Protein AF-A0A936BB62-F1 (afdb_monomer_lite)

Secondary structure (DSSP, 8-state):
-BS-EESSB-SSEEEES-EEEEES-EEES-EE-S-TTT-B-SSEEEESS-EEEEES-EEES-EESB-SSEEEES-EEEEES-EEES-EESSTTS-SSEEEES-EEEEES-EEES-EE-

Sequence (118 aa):
MAENSAELYGAGVYGTGAAVVISQTQLVSNTLSNHPTNSLGGGMAIVSDSNLTLHETTFAGNGAYRGAGLYLKESFVDITHSTFRQNQLQTAMYGAGLYNDSSLVTITQTSFISNGCK

Radius of gyration: 12.14 Å; chains: 1; bounding box: 30×27×27 Å

pLDDT: mean 92.29, std 7.88, range [62.03, 98.62]

Foldseek 3Di:
DEDFEDAAFASQEEEEPEEEEDELEEQEQQEHDDDLPRHFASSHEYEHAYEYEYYLYEQYNAETQEQRHYEYYQYEYEHELYEQENQEHQDQPYWRSYGYHNYHYDYYNYYYYNGGYD

Structure (mmCIF, N/CA/C/O backbone):
data_AF-A0A936BB62-F1
#
_entry.id   AF-A0A936BB62-F1
#
loop_
_atom_site.group_PDB
_atom_site.id
_atom_site.type_symbol
_atom_site.label_atom_id
_atom_site.label_alt_id
_atom_site.label_comp_id
_atom_site.label_asym_id
_atom_site.label_entity_id
_atom_site.label_seq_id
_atom_site.pdbx_PDB_ins_code
_atom_site.Cartn_x
_atom_site.Cartn_y
_atom_site.Cartn_z
_atom_site.occupancy
_atom_site.B_iso_or_equiv
_atom_site.auth_seq_id
_atom_site.auth_comp_id
_atom_site.auth_asym_id
_atom_site.auth_atom_id
_atom_site.pdbx_PDB_model_num
ATOM 1 N N . MET A 1 1 ? -10.268 -7.548 -2.365 1.00 81.94 1 MET A N 1
ATOM 2 C CA . MET A 1 1 ? -9.606 -8.374 -3.397 1.00 81.94 1 MET A CA 1
ATOM 3 C C . MET A 1 1 ? -8.695 -9.369 -2.697 1.00 81.94 1 MET A C 1
ATOM 5 O O . MET A 1 1 ? -7.989 -8.967 -1.772 1.00 81.94 1 MET A O 1
ATOM 9 N N . ALA A 1 2 ? -8.730 -10.643 -3.082 1.00 87.81 2 ALA A N 1
ATOM 10 C CA . ALA A 1 2 ? -7.901 -11.667 -2.457 1.00 87.81 2 ALA A CA 1
ATOM 11 C C . ALA A 1 2 ? -7.240 -12.585 -3.486 1.00 87.81 2 ALA A C 1
ATOM 13 O O . ALA A 1 2 ? -7.803 -12.770 -4.561 1.00 87.81 2 ALA A O 1
ATOM 14 N N . GLU A 1 3 ? -6.074 -13.130 -3.128 1.00 90.50 3 GLU A N 1
ATOM 15 C CA . GLU A 1 3 ? -5.353 -14.174 -3.882 1.00 90.50 3 GLU A CA 1
ATOM 16 C C . GLU A 1 3 ? -5.007 -13.796 -5.330 1.00 90.50 3 GLU A C 1
ATOM 18 O O . GLU A 1 3 ? -4.869 -14.652 -6.202 1.00 90.50 3 GLU A O 1
ATOM 23 N N . ASN A 1 4 ? -4.833 -12.503 -5.599 1.00 89.19 4 ASN A N 1
ATOM 24 C CA . ASN A 1 4 ? -4.412 -12.055 -6.919 1.00 89.19 4 ASN A CA 1
ATOM 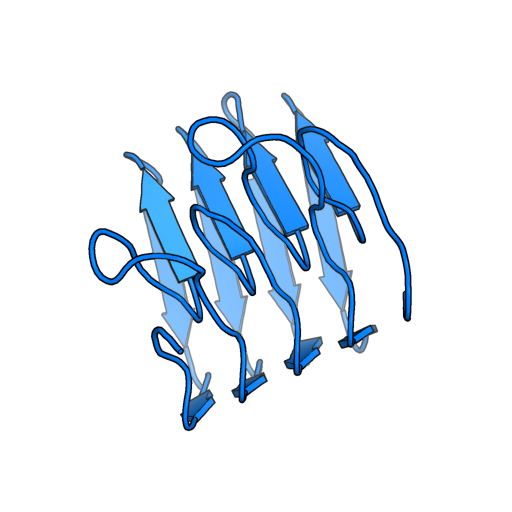25 C C . ASN A 1 4 ? -2.896 -12.168 -7.065 1.00 89.19 4 ASN A C 1
ATOM 27 O O . ASN A 1 4 ? -2.140 -11.970 -6.106 1.00 89.19 4 ASN A O 1
ATOM 31 N N . SER A 1 5 ? -2.465 -12.441 -8.294 1.00 87.00 5 SER A N 1
ATOM 32 C CA . SER A 1 5 ? -1.065 -12.380 -8.688 1.00 87.00 5 SER A CA 1
ATOM 33 C C . SER A 1 5 ? -0.883 -11.456 -9.881 1.00 87.00 5 SER A C 1
ATOM 35 O O . SER A 1 5 ? -1.689 -11.456 -10.810 1.00 87.00 5 SER A O 1
ATOM 37 N N . ALA A 1 6 ? 0.179 -10.663 -9.838 1.00 85.19 6 ALA A N 1
ATOM 38 C CA . ALA A 1 6 ? 0.646 -9.861 -10.957 1.00 85.19 6 ALA A CA 1
ATOM 39 C C . ALA A 1 6 ? 2.180 -9.905 -11.010 1.00 85.19 6 ALA A C 1
ATOM 41 O O . ALA A 1 6 ? 2.843 -10.344 -10.069 1.00 85.19 6 ALA A O 1
ATOM 42 N N . GLU A 1 7 ? 2.760 -9.451 -12.116 1.00 80.06 7 GLU A N 1
ATOM 43 C CA . GLU A 1 7 ? 4.215 -9.519 -12.303 1.00 80.06 7 GLU A CA 1
ATOM 44 C C . GLU A 1 7 ? 4.935 -8.284 -11.740 1.00 80.06 7 GLU A C 1
ATOM 46 O O . GLU A 1 7 ? 6.023 -8.387 -11.165 1.00 80.06 7 GLU A O 1
ATOM 51 N N . LEU A 1 8 ? 4.322 -7.103 -11.874 1.00 78.75 8 LEU A N 1
ATOM 52 C CA . LEU A 1 8 ? 5.013 -5.824 -11.681 1.00 78.75 8 LEU A CA 1
ATOM 53 C C . LEU A 1 8 ? 4.386 -4.922 -10.614 1.00 78.75 8 LEU A C 1
ATOM 55 O O . LEU A 1 8 ? 5.103 -4.478 -9.719 1.00 78.75 8 LEU A O 1
ATOM 59 N N . TYR A 1 9 ? 3.078 -4.658 -10.662 1.00 85.19 9 TYR A N 1
ATOM 60 C CA . TYR A 1 9 ? 2.464 -3.641 -9.803 1.00 85.19 9 TYR A CA 1
ATOM 61 C C . TYR A 1 9 ? 1.114 -4.078 -9.251 1.00 85.19 9 TYR A C 1
ATOM 63 O O . TYR A 1 9 ? 0.305 -4.630 -9.992 1.00 85.19 9 TYR A O 1
ATOM 71 N N . GLY A 1 10 ? 0.866 -3.760 -7.976 1.00 79.75 10 GLY A N 1
ATOM 72 C CA . GLY A 1 10 ? -0.483 -3.641 -7.425 1.00 79.75 10 GLY A CA 1
ATOM 73 C C . GLY A 1 10 ? -1.367 -4.862 -7.650 1.00 79.75 10 GLY A C 1
ATOM 74 O O . GLY A 1 10 ? -2.433 -4.706 -8.237 1.00 79.75 10 GLY A O 1
ATOM 75 N N . ALA A 1 11 ? -0.948 -6.058 -7.209 1.00 86.00 11 ALA A N 1
ATOM 76 C CA . ALA A 1 11 ? -1.683 -7.292 -7.522 1.00 86.00 11 ALA A CA 1
ATOM 77 C C . ALA A 1 11 ? -3.155 -7.233 -7.077 1.00 86.00 11 ALA A C 1
ATOM 79 O O . ALA A 1 11 ? -4.015 -7.801 -7.742 1.00 86.00 11 ALA A O 1
ATOM 80 N N . GLY A 1 12 ? -3.464 -6.514 -5.991 1.00 88.81 12 GLY A N 1
ATOM 81 C CA . GLY A 1 12 ? -4.842 -6.153 -5.653 1.00 88.81 12 GLY A CA 1
ATOM 82 C C . GLY A 1 12 ? -5.337 -4.900 -6.384 1.00 88.81 12 GLY A C 1
ATOM 83 O O . GLY A 1 12 ? -6.383 -4.938 -7.030 1.00 88.81 12 GLY A O 1
ATOM 84 N N . VAL A 1 13 ? -4.625 -3.777 -6.236 1.00 93.00 13 VAL A N 1
ATOM 85 C CA . VAL A 1 13 ? -4.999 -2.474 -6.820 1.00 93.00 13 VAL A CA 1
ATOM 86 C C . VAL A 1 13 ? -3.764 -1.719 -7.316 1.00 93.00 13 VAL A C 1
ATOM 88 O O . VAL A 1 13 ? -2.785 -1.571 -6.583 1.00 93.00 13 VAL A O 1
ATOM 91 N N . TYR A 1 14 ? -3.844 -1.157 -8.522 1.00 93.56 14 TYR A N 1
ATOM 92 C CA . TYR A 1 14 ? -2.850 -0.233 -9.069 1.00 93.56 14 TYR A CA 1
ATOM 93 C C . TYR A 1 14 ? -3.508 1.094 -9.469 1.00 93.56 14 TYR A C 1
ATOM 95 O O . TYR A 1 14 ? -4.475 1.096 -10.229 1.00 93.56 14 TYR A O 1
ATOM 103 N N . GLY A 1 15 ? -2.989 2.213 -8.957 1.00 92.44 15 GLY A N 1
ATOM 104 C CA . GLY A 1 15 ? -3.453 3.567 -9.274 1.00 92.44 15 GLY A CA 1
ATOM 105 C C . GLY A 1 15 ? -2.311 4.463 -9.756 1.00 92.44 15 GLY A C 1
ATOM 106 O O . GLY A 1 15 ? -1.235 4.472 -9.161 1.00 92.44 15 GLY A O 1
ATOM 107 N N . THR A 1 16 ? -2.546 5.220 -10.829 1.00 94.69 16 THR A N 1
ATOM 108 C CA . THR A 1 16 ? -1.582 6.163 -11.418 1.00 94.69 16 THR A CA 1
ATOM 109 C C . THR A 1 16 ? -2.304 7.425 -11.886 1.00 94.69 16 THR A C 1
ATOM 111 O O . THR A 1 16 ? -3.318 7.316 -12.576 1.00 94.69 16 THR A O 1
ATOM 114 N N . GLY A 1 17 ? -1.836 8.609 -11.473 1.00 91.38 17 GLY A N 1
ATOM 115 C CA . GLY A 1 17 ? -2.473 9.889 -11.809 1.00 91.38 17 GLY A CA 1
ATOM 116 C C . GLY A 1 17 ? -3.948 9.980 -11.414 1.00 91.38 17 GLY A C 1
ATOM 117 O O . GLY A 1 17 ? -4.730 10.611 -12.124 1.00 91.38 17 GLY A O 1
ATOM 118 N N . ALA A 1 18 ? -4.356 9.295 -10.339 1.00 89.56 18 ALA A N 1
ATOM 119 C CA . ALA A 1 18 ? -5.764 9.070 -10.023 1.00 89.56 18 ALA A CA 1
ATOM 120 C C . ALA A 1 18 ? -6.127 9.468 -8.588 1.00 89.56 18 ALA A C 1
ATOM 122 O O . ALA A 1 18 ? -5.311 9.394 -7.670 1.00 89.56 18 ALA A O 1
ATOM 123 N N . ALA A 1 19 ? -7.398 9.826 -8.392 1.00 94.56 19 ALA A N 1
ATOM 124 C CA . ALA A 1 19 ? -8.013 9.912 -7.074 1.00 94.56 19 ALA A CA 1
ATOM 125 C C . ALA A 1 19 ? -8.650 8.557 -6.730 1.00 94.56 19 ALA A C 1
ATOM 127 O O . ALA A 1 19 ? -9.586 8.115 -7.398 1.00 94.56 19 ALA A O 1
ATOM 128 N N . VAL A 1 20 ? -8.130 7.893 -5.702 1.00 94.00 20 VAL A N 1
ATOM 129 C CA . VAL A 1 20 ? -8.542 6.557 -5.268 1.00 94.00 20 VAL A CA 1
ATOM 130 C C . VAL A 1 20 ? -9.091 6.648 -3.849 1.00 94.00 20 VAL A C 1
ATOM 132 O O . VAL A 1 20 ? -8.395 7.058 -2.926 1.00 94.00 20 VAL A O 1
ATOM 135 N N . VAL A 1 21 ? -10.342 6.232 -3.662 1.00 96.06 21 VAL A N 1
ATOM 136 C CA . VAL A 1 21 ? -10.979 6.156 -2.341 1.00 96.06 21 VAL A CA 1
ATOM 137 C C . VAL A 1 21 ? -11.378 4.714 -2.090 1.00 96.06 21 VAL A C 1
ATOM 139 O O . VAL A 1 21 ? -12.161 4.143 -2.850 1.00 96.06 21 VAL A O 1
ATOM 142 N N . ILE A 1 22 ? -10.826 4.119 -1.035 1.00 94.25 22 ILE A N 1
ATOM 143 C CA . ILE A 1 22 ? -11.128 2.746 -0.632 1.00 94.25 22 ILE A CA 1
ATOM 144 C C . ILE A 1 22 ? -11.508 2.746 0.842 1.00 94.25 22 ILE A C 1
ATOM 146 O O . ILE A 1 22 ? -10.744 3.168 1.711 1.00 94.25 22 ILE A O 1
ATOM 150 N N . SER A 1 23 ? -12.700 2.223 1.102 1.00 96.75 23 SER A N 1
ATOM 151 C CA . SER A 1 23 ? -13.275 2.147 2.436 1.00 96.75 23 SER A CA 1
ATOM 152 C C . SER A 1 23 ? -13.752 0.730 2.720 1.00 96.75 23 SER A C 1
ATOM 154 O O . SER A 1 23 ? -14.224 0.047 1.809 1.00 96.75 23 SER A O 1
ATOM 156 N N . GLN A 1 24 ? -13.636 0.287 3.975 1.00 96.88 24 GLN A N 1
ATOM 157 C CA . GLN A 1 24 ? -14.260 -0.951 4.471 1.00 96.88 24 GLN A CA 1
ATOM 158 C C . GLN A 1 24 ? -13.924 -2.190 3.626 1.00 96.88 24 GLN A C 1
ATOM 160 O O . GLN A 1 24 ? -14.761 -3.051 3.360 1.00 96.88 24 GLN A O 1
ATOM 165 N N . THR A 1 25 ? -12.679 -2.259 3.156 1.00 95.50 25 THR A N 1
ATOM 166 C CA . THR A 1 25 ? -12.231 -3.255 2.179 1.00 95.50 25 THR A CA 1
ATOM 167 C C . THR A 1 25 ? -11.119 -4.125 2.754 1.00 95.50 25 THR A C 1
ATOM 169 O O . THR A 1 25 ? -10.404 -3.749 3.683 1.00 95.50 25 THR A O 1
ATOM 172 N N . GLN A 1 26 ? -10.950 -5.319 2.187 1.00 96.19 26 GLN A N 1
ATOM 173 C CA . GLN A 1 26 ? -9.840 -6.208 2.510 1.00 96.19 26 GLN A CA 1
ATOM 174 C C . GLN A 1 26 ? -9.023 -6.541 1.257 1.00 96.19 26 GLN A C 1
ATOM 176 O O . GLN A 1 26 ? -9.573 -6.931 0.222 1.00 96.19 26 GLN A O 1
ATOM 181 N N . LEU A 1 27 ? -7.705 -6.395 1.369 1.00 95.88 27 LEU A N 1
ATOM 182 C CA . LEU A 1 27 ? -6.688 -6.738 0.377 1.00 95.88 27 LEU A CA 1
ATOM 183 C C . LEU A 1 27 ? -5.818 -7.833 0.986 1.00 95.88 27 LEU A C 1
ATOM 185 O O . LEU A 1 27 ? -4.961 -7.557 1.829 1.00 95.88 27 LEU A O 1
ATOM 189 N N . VAL A 1 28 ? -6.111 -9.084 0.632 1.00 96.75 28 VAL A N 1
ATOM 190 C CA . VAL A 1 28 ? -5.592 -10.253 1.353 1.00 96.75 28 VAL A CA 1
ATOM 191 C C . VAL A 1 28 ? -4.853 -11.210 0.429 1.00 96.75 28 VAL A C 1
ATOM 193 O O . VAL A 1 28 ? -5.356 -11.549 -0.635 1.00 96.75 28 VAL A O 1
ATOM 196 N N . SER A 1 29 ? -3.684 -11.688 0.848 1.00 94.75 29 SER A N 1
ATOM 197 C CA . SER A 1 29 ? -2.924 -12.727 0.139 1.00 94.75 29 SER A CA 1
ATOM 198 C C . SER A 1 29 ? -2.626 -12.397 -1.329 1.00 94.75 29 SER A C 1
ATOM 200 O O . SER A 1 29 ? -2.503 -13.299 -2.152 1.00 94.75 29 SER A O 1
ATOM 202 N N . ASN A 1 30 ? -2.525 -11.113 -1.680 1.00 92.00 30 ASN A N 1
ATOM 203 C CA . ASN A 1 30 ? -2.135 -10.706 -3.024 1.00 92.00 30 ASN A CA 1
ATOM 204 C C . ASN A 1 30 ? -0.611 -10.708 -3.113 1.00 92.00 30 ASN A C 1
ATOM 206 O O . ASN A 1 30 ? 0.079 -10.214 -2.216 1.00 92.00 30 ASN A O 1
ATOM 210 N N . THR A 1 31 ? -0.074 -11.296 -4.174 1.00 89.62 31 THR A N 1
ATOM 211 C CA . THR A 1 31 ? 1.366 -11.525 -4.295 1.00 89.62 31 THR A CA 1
ATOM 212 C C . THR A 1 31 ? 1.879 -11.061 -5.641 1.00 89.62 31 THR A C 1
ATOM 214 O O . THR A 1 31 ? 1.227 -11.229 -6.662 1.00 89.62 31 THR A O 1
ATOM 217 N N . LEU A 1 32 ? 3.069 -10.476 -5.653 1.00 84.62 32 LEU A N 1
ATOM 218 C CA . LEU A 1 32 ? 3.806 -10.257 -6.887 1.00 84.62 32 LEU A CA 1
ATOM 219 C C . LEU A 1 32 ? 4.878 -11.336 -7.008 1.00 84.62 32 LEU A C 1
ATOM 221 O O . LEU A 1 32 ? 5.773 -11.440 -6.164 1.00 84.62 32 LEU A O 1
ATOM 225 N N . SER A 1 33 ? 4.761 -12.161 -8.043 1.00 70.38 33 SER A N 1
ATOM 226 C CA . SER A 1 33 ? 5.691 -13.246 -8.358 1.00 70.38 33 SER A CA 1
ATOM 227 C C . SER A 1 33 ? 6.371 -12.963 -9.696 1.00 70.38 33 SER A C 1
ATOM 229 O O . SER A 1 33 ? 5.717 -12.474 -10.607 1.00 70.38 33 SER A O 1
ATOM 231 N N . ASN A 1 34 ? 7.658 -13.311 -9.805 1.00 63.16 34 ASN A N 1
ATOM 232 C CA . ASN A 1 34 ? 8.506 -13.323 -11.016 1.00 63.16 34 ASN A CA 1
ATOM 233 C C . ASN A 1 34 ? 9.524 -12.191 -11.213 1.00 63.16 34 ASN A C 1
ATOM 235 O O . ASN A 1 34 ? 10.423 -12.375 -12.031 1.00 63.16 34 ASN A O 1
ATOM 239 N N . HIS A 1 35 ? 9.510 -11.097 -10.441 1.00 63.88 35 HIS A N 1
ATOM 240 C CA . HIS A 1 35 ? 10.540 -10.055 -10.588 1.00 63.88 35 HIS A CA 1
ATOM 241 C C . HIS A 1 35 ? 11.121 -9.567 -9.253 1.00 63.88 35 HIS A C 1
ATOM 243 O O . HIS A 1 35 ? 10.586 -8.648 -8.633 1.00 63.88 35 HIS A O 1
ATOM 249 N N . PRO A 1 36 ? 12.283 -10.097 -8.827 1.00 62.03 36 PRO A N 1
ATOM 250 C CA . PRO A 1 36 ? 12.851 -9.843 -7.505 1.00 62.03 36 PRO A CA 1
ATOM 251 C C . PRO A 1 36 ? 13.441 -8.436 -7.342 1.00 62.03 36 PRO A C 1
ATOM 253 O O . PRO A 1 36 ? 14.250 -8.227 -6.461 1.00 62.03 36 PRO A O 1
ATOM 256 N N . THR A 1 37 ? 13.132 -7.455 -8.186 1.00 69.69 37 THR A N 1
ATOM 257 C CA . THR A 1 37 ? 13.673 -6.090 -8.023 1.00 69.69 37 THR A CA 1
ATOM 258 C C . THR A 1 37 ? 12.665 -4.989 -8.313 1.00 69.69 37 THR A C 1
ATOM 260 O O . THR A 1 37 ? 12.772 -3.912 -7.720 1.00 69.69 37 THR A O 1
ATOM 263 N N . ASN A 1 38 ? 11.671 -5.268 -9.162 1.00 74.19 38 ASN A N 1
ATOM 264 C CA . ASN A 1 38 ? 10.742 -4.268 -9.689 1.00 74.19 38 ASN A CA 1
ATOM 265 C C . ASN A 1 38 ? 9.287 -4.480 -9.251 1.00 74.19 38 ASN A C 1
ATOM 267 O O . ASN A 1 38 ? 8.437 -3.686 -9.635 1.00 74.19 38 ASN A O 1
ATOM 271 N N . SER A 1 39 ? 8.988 -5.515 -8.461 1.00 79.94 39 SER A N 1
ATOM 272 C CA . SER A 1 39 ? 7.631 -5.778 -7.976 1.00 79.94 39 SER A CA 1
ATOM 273 C C . SER A 1 39 ? 7.237 -4.838 -6.825 1.00 79.94 39 SER A C 1
ATOM 275 O O . SER A 1 39 ? 7.805 -4.926 -5.728 1.00 79.94 39 SER A O 1
ATOM 277 N N . LEU A 1 40 ? 6.250 -3.964 -7.057 1.00 87.38 40 LEU A N 1
ATOM 278 C CA . LEU A 1 40 ? 5.808 -2.922 -6.116 1.00 87.38 40 LEU A CA 1
ATOM 279 C C . LEU A 1 40 ? 4.347 -3.118 -5.696 1.00 87.38 40 LEU A C 1
ATOM 281 O O . LEU A 1 40 ? 3.461 -3.178 -6.547 1.00 87.38 40 LEU A O 1
ATOM 285 N N . GLY A 1 41 ? 4.080 -3.125 -4.388 1.00 85.19 41 GLY A N 1
ATOM 286 C CA . GLY A 1 41 ? 2.707 -3.077 -3.882 1.00 85.19 41 GLY A CA 1
ATOM 287 C C . GLY A 1 41 ? 1.965 -4.400 -4.023 1.00 85.19 41 GLY A C 1
ATOM 288 O O . GLY A 1 41 ? 1.129 -4.542 -4.909 1.00 85.19 41 GLY A O 1
ATOM 289 N N . GLY A 1 42 ? 2.248 -5.371 -3.153 1.00 86.94 42 GLY A N 1
ATOM 290 C CA . GLY A 1 42 ? 1.600 -6.690 -3.207 1.00 86.94 42 GLY A CA 1
ATOM 291 C C . GLY A 1 42 ? 0.086 -6.574 -3.048 1.00 86.94 42 GLY A C 1
ATOM 292 O O . GLY A 1 42 ? -0.671 -7.069 -3.874 1.00 86.94 42 GLY A O 1
ATOM 293 N N . GLY A 1 43 ? -0.363 -5.834 -2.033 1.00 94.25 43 GLY A N 1
ATOM 294 C CA . GLY A 1 43 ? -1.764 -5.450 -1.890 1.00 94.25 43 GLY A CA 1
ATOM 295 C C . GLY A 1 43 ? -2.140 -4.316 -2.839 1.00 94.25 43 GLY A C 1
ATOM 296 O O . GLY A 1 43 ? -3.092 -4.441 -3.608 1.00 94.25 43 GLY A O 1
ATOM 297 N N . MET A 1 44 ? -1.398 -3.208 -2.789 1.00 95.81 44 MET A N 1
ATOM 298 C CA . MET A 1 44 ? -1.693 -2.015 -3.584 1.00 95.81 44 MET A CA 1
ATOM 299 C C . MET A 1 44 ? -0.441 -1.212 -3.936 1.00 95.81 44 MET A C 1
ATOM 301 O O . MET A 1 44 ? 0.460 -1.073 -3.109 1.00 95.81 44 MET A O 1
ATOM 305 N N . ALA A 1 45 ? -0.425 -0.627 -5.133 1.00 95.62 45 ALA A N 1
ATOM 306 C CA . ALA A 1 45 ? 0.565 0.359 -5.558 1.00 95.62 45 ALA A CA 1
ATOM 307 C C . ALA A 1 45 ? -0.119 1.638 -6.065 1.00 95.62 45 ALA A C 1
ATOM 309 O O . ALA A 1 45 ? -0.971 1.570 -6.949 1.00 95.62 45 ALA A O 1
ATOM 310 N N . ILE A 1 46 ? 0.272 2.792 -5.521 1.00 96.25 46 ILE A N 1
ATOM 311 C CA . ILE A 1 46 ? -0.228 4.121 -5.902 1.00 96.25 46 ILE A CA 1
ATOM 312 C C . ILE A 1 46 ? 0.957 5.005 -6.295 1.00 96.25 46 ILE A C 1
ATOM 314 O O . ILE A 1 46 ? 1.905 5.141 -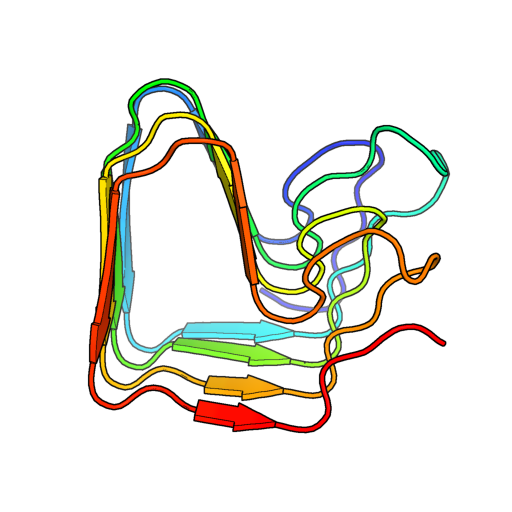5.520 1.00 96.25 46 ILE A O 1
ATOM 318 N N . VAL A 1 47 ? 0.922 5.570 -7.505 1.00 95.56 4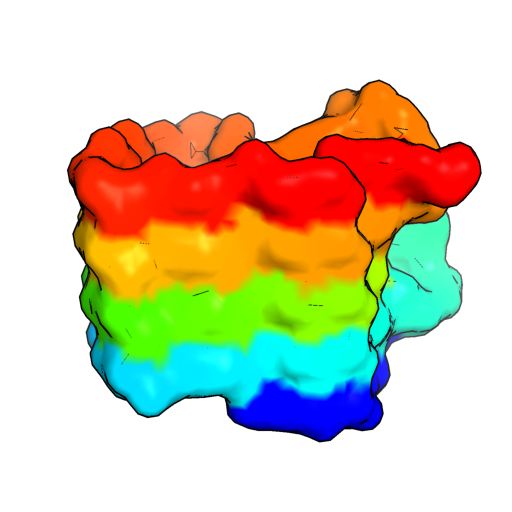7 VAL A N 1
ATOM 319 C CA . VAL A 1 47 ? 2.050 6.311 -8.093 1.00 95.56 47 VAL A CA 1
ATOM 320 C C . VAL A 1 47 ? 1.606 7.557 -8.871 1.00 95.56 47 VAL A C 1
ATOM 322 O O . VAL A 1 47 ? 0.429 7.703 -9.201 1.00 95.56 47 VAL A O 1
ATOM 325 N N . SER A 1 48 ? 2.563 8.413 -9.240 1.00 94.69 48 SER A N 1
ATOM 326 C CA . SER A 1 48 ? 2.388 9.512 -10.207 1.00 94.69 48 SER A CA 1
ATOM 327 C C . SER A 1 48 ? 1.329 10.538 -9.796 1.00 94.69 48 SER A C 1
ATOM 329 O O . SER A 1 48 ? 0.271 10.601 -10.416 1.00 94.69 48 SER A O 1
ATOM 331 N N . ASP A 1 49 ? 1.607 11.319 -8.752 1.00 94.62 49 ASP A N 1
ATOM 332 C CA . ASP A 1 49 ? 0.764 12.420 -8.261 1.00 94.62 49 ASP A CA 1
ATOM 333 C C . ASP A 1 49 ? -0.684 12.002 -7.958 1.00 94.62 49 ASP A C 1
ATOM 335 O O . ASP A 1 49 ? -1.641 12.752 -8.157 1.00 94.62 49 ASP A O 1
ATOM 339 N N . SER A 1 50 ? -0.859 10.772 -7.472 1.00 96.06 50 SER A N 1
ATOM 340 C CA . SER A 1 50 ? -2.172 10.250 -7.100 1.00 96.06 50 SER A CA 1
ATOM 341 C C . SER A 1 50 ? -2.614 10.762 -5.728 1.00 96.06 50 SER A C 1
ATOM 343 O O . SER A 1 50 ? -1.795 11.116 -4.878 1.00 96.06 50 SER A O 1
ATOM 345 N N . ASN A 1 51 ? -3.924 10.742 -5.486 1.00 97.19 51 ASN A N 1
ATOM 346 C CA . ASN A 1 51 ? -4.509 11.010 -4.176 1.00 97.19 51 ASN A CA 1
ATOM 347 C C . ASN A 1 51 ? -5.219 9.751 -3.666 1.00 97.19 51 ASN A C 1
ATOM 349 O O . ASN A 1 51 ? -6.143 9.266 -4.318 1.00 97.19 51 ASN A O 1
ATOM 353 N N . LEU A 1 52 ? -4.777 9.206 -2.535 1.00 97.50 52 LEU A N 1
ATOM 354 C CA . LEU A 1 52 ? -5.333 7.998 -1.932 1.00 97.50 52 LEU A CA 1
ATOM 355 C C . LEU A 1 52 ? -5.968 8.311 -0.578 1.00 97.50 52 LEU A C 1
ATOM 357 O O . LEU A 1 52 ? -5.295 8.767 0.342 1.00 97.50 52 LEU A O 1
ATOM 361 N N . THR A 1 53 ? -7.231 7.929 -0.411 1.00 98.25 53 THR A N 1
ATOM 362 C CA . THR A 1 53 ? -7.883 7.868 0.901 1.00 98.25 53 THR A CA 1
ATOM 363 C C . THR A 1 53 ? -8.207 6.421 1.251 1.00 98.25 53 THR A C 1
ATOM 365 O O . THR A 1 53 ? -8.950 5.750 0.531 1.00 98.25 53 THR A O 1
ATOM 368 N N . LEU A 1 54 ? -7.662 5.952 2.376 1.00 97.69 54 LEU A N 1
ATOM 369 C CA . LEU A 1 54 ? -7.947 4.649 2.968 1.00 97.69 54 LEU A CA 1
ATOM 370 C C . LEU A 1 54 ? -8.679 4.814 4.298 1.00 97.69 54 LEU A C 1
ATOM 372 O O . LEU A 1 54 ? -8.201 5.486 5.216 1.00 97.69 54 LEU A O 1
ATOM 376 N N . HIS A 1 55 ? -9.816 4.138 4.422 1.00 98.31 55 HIS A N 1
ATOM 377 C CA . HIS A 1 55 ? -10.599 4.108 5.652 1.00 98.31 55 HIS A CA 1
ATOM 378 C C . HIS A 1 55 ? -11.023 2.678 5.984 1.00 98.31 55 HIS A C 1
ATOM 380 O O . HIS A 1 55 ? -11.488 1.951 5.108 1.00 98.31 55 HIS A O 1
ATOM 386 N N . GLU A 1 56 ? -10.847 2.244 7.234 1.00 98.31 56 GLU A N 1
ATOM 387 C CA . GLU A 1 56 ? -11.309 0.921 7.698 1.00 98.31 56 GLU A CA 1
ATOM 388 C C . GLU A 1 56 ? -10.875 -0.240 6.781 1.00 98.31 56 GLU A C 1
ATOM 390 O O . GLU A 1 56 ? -11.626 -1.179 6.516 1.00 98.31 56 GLU A O 1
ATOM 395 N N . THR A 1 57 ? -9.660 -0.160 6.233 1.00 98.00 57 THR A N 1
ATOM 396 C CA . THR A 1 57 ? -9.175 -1.114 5.231 1.00 98.00 57 THR A CA 1
ATOM 397 C C . THR A 1 57 ? -8.111 -2.027 5.825 1.00 98.00 57 THR A C 1
ATOM 399 O O . THR A 1 57 ? -7.243 -1.599 6.587 1.00 98.00 57 THR A O 1
ATOM 402 N N . THR A 1 58 ? -8.165 -3.312 5.478 1.00 98.25 58 THR A N 1
ATOM 403 C CA . THR A 1 58 ? -7.194 -4.309 5.944 1.00 98.25 58 THR A CA 1
ATOM 404 C C . THR A 1 58 ? -6.318 -4.813 4.804 1.00 98.25 58 THR A C 1
ATOM 406 O O . THR A 1 58 ? -6.822 -5.352 3.824 1.00 98.25 58 THR A O 1
ATOM 409 N N . PHE A 1 59 ? -5.001 -4.721 4.981 1.00 98.38 59 PHE A N 1
ATOM 410 C CA . PHE A 1 59 ? -3.979 -5.344 4.143 1.00 98.38 59 PHE A CA 1
ATOM 411 C C . PHE A 1 59 ? -3.374 -6.522 4.903 1.00 98.38 59 PHE A C 1
ATOM 413 O O . PHE A 1 59 ? -2.681 -6.312 5.903 1.00 98.38 59 PHE A O 1
ATOM 420 N N . ALA A 1 60 ? -3.629 -7.754 4.460 1.00 98.06 60 ALA A N 1
ATOM 421 C CA . ALA A 1 60 ? -3.200 -8.947 5.184 1.00 98.06 60 ALA A CA 1
ATOM 422 C C . ALA A 1 60 ? -2.477 -9.966 4.302 1.00 98.06 60 ALA A C 1
ATOM 424 O O . ALA A 1 60 ? -2.996 -10.353 3.264 1.00 98.06 60 ALA A O 1
ATOM 425 N N . GLY A 1 61 ? -1.314 -10.453 4.735 1.00 96.31 61 GLY A N 1
ATOM 426 C CA . GLY A 1 61 ? -0.645 -11.570 4.056 1.00 96.31 61 GLY A CA 1
ATOM 427 C C . GLY A 1 61 ? -0.193 -11.269 2.624 1.00 96.31 61 GLY A C 1
ATOM 428 O O . GLY A 1 61 ? 0.038 -12.201 1.860 1.00 96.31 61 GLY A O 1
ATOM 429 N N . ASN A 1 62 ? -0.103 -9.995 2.227 1.00 95.62 62 ASN A N 1
ATOM 430 C CA . ASN A 1 62 ? 0.328 -9.643 0.879 1.00 95.62 62 ASN A CA 1
ATOM 431 C C . ASN A 1 62 ? 1.854 -9.747 0.754 1.00 95.62 62 ASN A C 1
ATOM 433 O O . ASN A 1 62 ? 2.5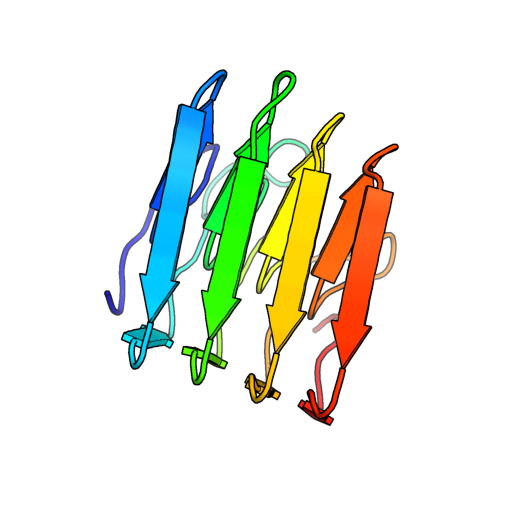77 -9.575 1.741 1.00 95.62 62 ASN A O 1
ATOM 437 N N . GLY A 1 63 ? 2.338 -10.009 -0.461 1.00 92.62 63 GLY A N 1
ATOM 438 C CA . GLY A 1 63 ? 3.752 -10.237 -0.754 1.00 92.62 63 GLY A CA 1
ATOM 439 C C . GLY A 1 63 ? 4.269 -9.407 -1.926 1.00 92.62 63 GLY A C 1
ATOM 440 O O . GLY A 1 63 ? 3.668 -9.413 -2.996 1.00 92.62 63 GLY A O 1
ATOM 441 N N . ALA A 1 64 ? 5.401 -8.720 -1.754 1.00 91.69 64 ALA A N 1
ATOM 442 C CA . ALA A 1 64 ? 6.096 -8.021 -2.843 1.00 91.69 64 ALA A CA 1
ATOM 443 C C . ALA A 1 64 ? 7.590 -7.843 -2.549 1.00 91.69 64 ALA A C 1
ATOM 445 O O . ALA A 1 64 ? 8.069 -8.202 -1.474 1.00 91.69 64 ALA A O 1
ATOM 446 N N . TYR A 1 65 ? 8.329 -7.247 -3.488 1.00 89.69 65 TYR A N 1
ATOM 447 C CA . TYR A 1 65 ? 9.712 -6.842 -3.239 1.00 89.69 65 TYR A CA 1
ATOM 448 C C . TYR A 1 65 ? 9.798 -5.490 -2.521 1.00 89.69 65 TYR A C 1
ATOM 450 O O . TYR A 1 65 ? 10.697 -5.287 -1.710 1.00 89.69 65 TYR A O 1
ATOM 458 N N . ARG A 1 66 ? 8.843 -4.580 -2.769 1.00 91.06 66 ARG A N 1
ATOM 459 C CA . ARG A 1 66 ? 8.712 -3.290 -2.068 1.00 91.06 66 ARG A CA 1
ATOM 460 C C . ARG A 1 66 ? 7.257 -3.026 -1.699 1.00 91.06 66 ARG A C 1
ATOM 462 O O . ARG A 1 66 ? 6.382 -3.179 -2.549 1.00 91.06 66 ARG A O 1
ATOM 469 N N . GLY A 1 67 ? 7.000 -2.602 -0.460 1.00 93.12 67 GLY A N 1
ATOM 470 C CA . GLY A 1 67 ? 5.652 -2.242 -0.013 1.00 93.12 67 GLY A CA 1
ATOM 471 C C . GLY A 1 67 ? 4.669 -3.405 -0.121 1.00 93.12 67 GLY A C 1
ATOM 472 O O . GLY A 1 67 ? 3.688 -3.300 -0.845 1.00 93.12 67 GLY A O 1
ATOM 473 N N . ALA A 1 68 ? 4.937 -4.540 0.536 1.00 94.56 68 ALA A N 1
ATOM 474 C CA . ALA A 1 68 ? 4.119 -5.746 0.372 1.00 94.56 68 ALA A CA 1
ATOM 475 C C . ALA A 1 68 ? 2.627 -5.504 0.649 1.00 94.56 68 ALA A C 1
ATOM 477 O O . ALA A 1 68 ? 1.796 -5.954 -0.133 1.00 94.56 68 ALA A O 1
ATOM 478 N N . GLY A 1 69 ? 2.281 -4.739 1.687 1.00 96.50 69 GLY A N 1
ATOM 479 C CA . GLY A 1 69 ? 0.922 -4.225 1.866 1.00 96.50 69 GLY A CA 1
ATOM 480 C C . GLY A 1 69 ? 0.612 -3.099 0.878 1.00 96.50 69 GLY A C 1
ATOM 481 O O . GLY A 1 69 ? -0.215 -3.273 -0.016 1.00 96.50 69 GLY A O 1
ATOM 482 N N . LEU A 1 70 ? 1.293 -1.962 1.036 1.00 97.25 70 LEU A N 1
ATOM 483 C CA . LEU A 1 70 ? 1.091 -0.757 0.229 1.00 97.25 70 LEU A CA 1
ATOM 484 C C . LEU A 1 70 ? 2.424 -0.147 -0.227 1.00 97.25 70 LEU A C 1
ATOM 486 O O . LEU A 1 70 ? 3.316 0.102 0.585 1.00 97.25 70 LEU A O 1
ATOM 490 N N . TYR A 1 71 ? 2.541 0.131 -1.523 1.00 96.69 71 TYR A N 1
ATOM 491 C CA . TYR A 1 71 ? 3.621 0.923 -2.110 1.00 96.69 71 TYR A CA 1
ATOM 492 C C . TYR A 1 71 ? 3.086 2.283 -2.565 1.00 96.69 71 TYR A C 1
ATOM 494 O O . TYR A 1 71 ? 2.071 2.343 -3.260 1.00 96.69 71 TYR A O 1
ATOM 502 N N . LEU A 1 72 ? 3.781 3.358 -2.194 1.00 97.00 72 LEU A N 1
ATOM 503 C CA . LEU A 1 72 ? 3.423 4.735 -2.528 1.00 97.00 72 LEU A CA 1
ATOM 504 C C . LEU A 1 72 ? 4.597 5.423 -3.212 1.00 97.00 72 LEU A C 1
ATOM 506 O O . LEU A 1 72 ? 5.712 5.346 -2.694 1.00 97.00 72 LEU A O 1
ATOM 510 N N . LYS A 1 73 ? 4.345 6.128 -4.317 1.00 96.69 73 LYS A N 1
ATOM 511 C CA . LYS A 1 73 ? 5.336 6.990 -4.963 1.00 96.69 73 LYS A CA 1
ATOM 512 C C . LYS A 1 73 ? 4.750 8.341 -5.356 1.00 96.69 73 LYS A C 1
ATOM 514 O O . LYS A 1 73 ? 3.741 8.366 -6.058 1.00 96.69 73 LYS A O 1
ATOM 519 N N . GLU A 1 74 ? 5.415 9.429 -4.957 1.00 97.25 74 GLU A N 1
ATOM 520 C CA . GLU A 1 74 ? 5.087 10.805 -5.382 1.00 97.25 74 GLU A CA 1
ATOM 521 C C . GLU A 1 74 ? 3.573 11.081 -5.312 1.00 97.25 74 GLU A C 1
ATOM 523 O O . GLU A 1 74 ? 2.949 11.398 -6.312 1.00 97.25 74 GLU A O 1
ATOM 528 N N . SER A 1 75 ? 2.934 10.812 -4.171 1.00 97.06 75 SER A N 1
ATOM 529 C CA . SER A 1 75 ? 1.470 10.868 -4.026 1.00 97.06 75 SER A CA 1
ATOM 530 C C . SER A 1 75 ? 1.043 11.551 -2.720 1.00 97.06 75 SER A C 1
ATOM 532 O O . SER A 1 75 ? 1.860 11.797 -1.830 1.00 97.06 75 SER A O 1
ATOM 534 N N . PHE A 1 76 ? -0.251 11.835 -2.587 1.00 98.12 76 PHE A N 1
ATOM 535 C CA . PHE A 1 76 ? -0.881 12.337 -1.363 1.00 98.12 76 PHE A CA 1
ATOM 536 C C . PHE A 1 76 ? -1.763 11.245 -0.772 1.00 98.12 76 PHE A C 1
ATOM 538 O O . PHE A 1 76 ? -2.596 10.682 -1.479 1.00 98.12 76 PHE A O 1
ATOM 545 N N . VAL A 1 77 ? -1.549 10.895 0.495 1.00 98.06 77 VAL A N 1
ATOM 546 C CA . VAL A 1 77 ? -2.169 9.704 1.078 1.00 98.06 77 VAL A CA 1
ATOM 547 C C . VAL A 1 77 ? -2.652 9.949 2.499 1.00 98.06 77 VAL A C 1
ATOM 549 O O . VAL A 1 77 ? -1.862 10.282 3.379 1.00 98.06 77 VAL A O 1
ATOM 552 N N . ASP A 1 78 ? -3.931 9.667 2.732 1.00 98.50 78 ASP A N 1
ATOM 553 C CA . ASP A 1 78 ? -4.559 9.665 4.050 1.00 98.50 78 ASP A CA 1
ATOM 554 C C . ASP A 1 78 ? -5.024 8.250 4.408 1.00 98.50 78 ASP A C 1
ATOM 556 O O . ASP A 1 78 ? -5.854 7.654 3.718 1.00 98.50 78 ASP A O 1
ATOM 560 N N . ILE A 1 79 ? -4.494 7.699 5.503 1.00 98.50 79 ILE A N 1
ATOM 561 C CA . ILE A 1 79 ? -4.828 6.360 6.002 1.00 98.50 79 ILE A CA 1
ATOM 562 C C . ILE A 1 79 ? -5.408 6.473 7.403 1.00 98.50 79 ILE A C 1
ATOM 564 O O . ILE A 1 79 ? -4.738 6.917 8.336 1.00 98.50 79 ILE A O 1
ATOM 568 N N . THR A 1 80 ? -6.643 6.013 7.565 1.00 98.62 80 THR A N 1
ATOM 569 C CA . THR A 1 80 ? -7.363 6.080 8.837 1.00 98.62 80 THR A CA 1
ATOM 570 C C . THR A 1 80 ? -7.976 4.729 9.192 1.00 98.62 80 THR A C 1
ATOM 572 O O . THR A 1 80 ? -8.423 3.990 8.310 1.00 98.62 80 THR A O 1
ATOM 575 N N . HIS A 1 81 ? -7.995 4.389 10.484 1.00 98.50 81 HIS A N 1
ATOM 576 C CA . HIS A 1 81 ? -8.688 3.201 11.015 1.00 98.50 81 HIS A CA 1
ATOM 577 C C . HIS A 1 81 ? -8.339 1.880 10.308 1.00 98.50 81 HIS A C 1
ATOM 579 O O . HIS A 1 81 ? -9.156 0.968 10.227 1.00 98.50 81 HIS A O 1
ATOM 585 N N . SER A 1 82 ? -7.136 1.773 9.746 1.00 98.62 82 SER A N 1
ATOM 586 C CA . SER A 1 82 ? -6.763 0.662 8.871 1.00 98.62 82 SER A CA 1
ATOM 587 C C . SER A 1 82 ? -5.818 -0.315 9.572 1.00 98.62 82 SER A C 1
ATOM 589 O O . SER A 1 82 ? -5.265 -0.038 10.639 1.00 98.62 82 SER A O 1
ATOM 591 N N . THR A 1 83 ? -5.628 -1.497 8.992 1.00 98.56 83 THR A N 1
ATOM 592 C CA . THR A 1 83 ? -4.735 -2.521 9.550 1.00 98.56 83 THR A CA 1
ATOM 593 C C . THR A 1 83 ? -3.846 -3.121 8.473 1.00 98.56 83 THR A C 1
ATOM 595 O O . THR A 1 83 ? -4.331 -3.673 7.492 1.00 98.56 83 THR A O 1
ATOM 598 N N . PHE A 1 84 ? -2.536 -3.093 8.698 1.00 98.62 84 PHE A N 1
ATOM 599 C CA . PHE A 1 84 ? -1.542 -3.814 7.911 1.00 98.62 84 PHE A CA 1
ATOM 600 C C . PHE A 1 84 ? -1.008 -4.962 8.752 1.00 98.62 84 PHE A C 1
ATOM 602 O O . PHE A 1 84 ? -0.346 -4.723 9.765 1.00 98.62 84 PHE A O 1
ATOM 609 N N . ARG A 1 85 ? -1.262 -6.208 8.353 1.00 98.44 85 ARG A N 1
ATOM 610 C CA . ARG A 1 85 ? -0.821 -7.376 9.117 1.00 98.44 85 ARG A CA 1
ATOM 611 C C . ARG A 1 85 ? -0.164 -8.450 8.270 1.00 98.44 85 ARG A C 1
ATOM 613 O O . ARG A 1 85 ? -0.656 -8.783 7.199 1.00 98.44 85 ARG A O 1
ATOM 620 N N . GLN A 1 86 ? 0.909 -9.040 8.789 1.00 97.38 86 GLN A N 1
ATOM 621 C CA . GLN A 1 86 ? 1.555 -10.211 8.185 1.00 97.38 86 GLN A CA 1
ATOM 622 C C . GLN A 1 86 ? 1.927 -10.023 6.703 1.00 97.38 86 GLN A C 1
ATOM 624 O O . GLN A 1 86 ? 2.014 -10.999 5.966 1.00 97.38 86 GLN A O 1
ATOM 629 N N . ASN A 1 87 ? 2.129 -8.783 6.243 1.00 96.56 87 ASN A N 1
ATOM 630 C CA . ASN A 1 87 ? 2.612 -8.527 4.889 1.00 96.56 87 ASN A CA 1
ATOM 631 C C . ASN A 1 87 ? 4.118 -8.798 4.850 1.00 96.56 87 ASN A C 1
ATOM 633 O O . ASN A 1 87 ? 4.838 -8.438 5.790 1.00 96.56 87 ASN A O 1
ATOM 637 N N . GLN A 1 88 ? 4.577 -9.454 3.787 1.00 94.31 88 GLN A N 1
ATOM 638 C CA . GLN A 1 88 ? 5.908 -10.047 3.730 1.00 94.31 88 GLN A CA 1
ATOM 639 C C . GLN A 1 88 ? 6.703 -9.595 2.511 1.00 94.31 88 GLN A C 1
ATOM 641 O O . GLN A 1 88 ? 6.235 -9.668 1.376 1.00 94.31 88 GLN A O 1
ATOM 646 N N . LEU A 1 89 ? 7.937 -9.162 2.747 1.00 91.38 89 LEU A N 1
ATOM 647 C CA . LEU A 1 89 ? 8.900 -8.910 1.683 1.00 91.38 89 LEU A CA 1
ATOM 648 C C . LEU A 1 89 ? 9.746 -10.146 1.397 1.00 91.38 89 LEU A C 1
ATOM 650 O O . LEU A 1 89 ? 9.965 -10.986 2.270 1.00 91.38 89 LEU A O 1
ATOM 654 N N . GLN A 1 90 ? 10.268 -10.207 0.174 1.00 86.12 90 GLN A N 1
ATOM 655 C CA . GLN A 1 90 ? 11.313 -11.164 -0.203 1.00 86.12 90 GLN A CA 1
ATOM 656 C C . GLN A 1 90 ? 12.717 -10.727 0.251 1.00 86.12 90 GLN A C 1
ATOM 658 O O . GLN A 1 90 ? 13.612 -11.559 0.324 1.00 86.12 90 GLN A O 1
ATOM 663 N N . THR A 1 91 ? 12.922 -9.436 0.538 1.00 83.12 91 THR A N 1
ATOM 664 C CA . THR A 1 91 ? 14.190 -8.888 1.041 1.00 83.12 91 THR A CA 1
ATOM 665 C C . THR A 1 91 ? 13.944 -7.838 2.125 1.00 83.12 91 THR A C 1
ATOM 667 O O . THR A 1 91 ? 12.932 -7.136 2.105 1.00 83.12 91 THR A O 1
ATOM 670 N N . ALA A 1 92 ? 14.887 -7.672 3.051 1.00 80.75 92 ALA A N 1
ATOM 671 C CA . ALA A 1 92 ? 14.762 -6.778 4.205 1.00 80.75 92 ALA A CA 1
ATOM 672 C C . ALA A 1 92 ? 15.072 -5.293 3.908 1.00 80.75 92 ALA A C 1
ATOM 674 O O . ALA A 1 92 ? 15.266 -4.507 4.830 1.00 80.75 92 ALA A O 1
ATOM 675 N N . MET A 1 93 ? 15.138 -4.891 2.634 1.00 83.38 93 MET A N 1
ATOM 676 C CA . MET A 1 93 ? 15.564 -3.539 2.234 1.00 83.38 93 MET A CA 1
ATOM 677 C C . MET A 1 93 ? 14.444 -2.483 2.247 1.00 83.38 93 MET A C 1
ATOM 679 O O . MET A 1 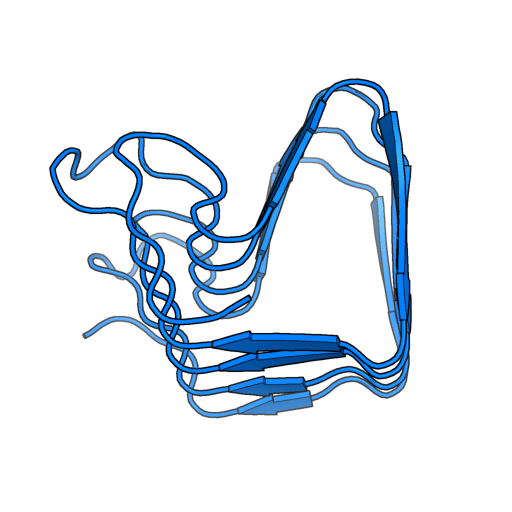93 ? 14.730 -1.298 2.091 1.00 83.38 93 MET A O 1
ATOM 683 N N . TYR A 1 94 ? 13.178 -2.881 2.410 1.00 91.00 94 TYR A N 1
ATOM 684 C CA . TYR A 1 94 ? 12.018 -1.994 2.249 1.00 91.00 94 TYR A CA 1
ATOM 685 C C . TYR A 1 94 ? 10.982 -2.167 3.369 1.00 91.00 94 TYR A C 1
ATOM 687 O O . TYR A 1 94 ? 11.090 -3.048 4.220 1.00 91.00 94 TYR A O 1
ATOM 695 N N . GLY A 1 95 ? 9.950 -1.319 3.368 1.00 91.94 95 GLY A N 1
ATOM 696 C CA . GLY A 1 95 ? 8.826 -1.422 4.299 1.00 91.94 95 GLY A CA 1
ATOM 697 C C . GLY A 1 95 ? 7.831 -2.500 3.863 1.00 91.94 95 GLY A C 1
ATOM 698 O O . GLY A 1 95 ? 7.291 -2.440 2.760 1.00 91.94 95 GLY A O 1
ATOM 699 N N . ALA A 1 96 ? 7.595 -3.503 4.714 1.00 94.50 96 ALA A N 1
ATOM 700 C CA . ALA A 1 96 ? 6.708 -4.624 4.390 1.00 94.50 96 ALA A CA 1
ATOM 701 C C . ALA A 1 96 ? 5.220 -4.264 4.505 1.00 94.50 96 ALA A C 1
ATOM 703 O O . ALA A 1 96 ? 4.428 -4.612 3.635 1.00 94.50 96 ALA A O 1
ATOM 704 N N . GLY A 1 97 ? 4.829 -3.538 5.555 1.00 96.12 97 GLY A N 1
ATOM 705 C CA . GLY A 1 97 ? 3.453 -3.053 5.693 1.00 96.12 97 GLY A CA 1
ATOM 706 C C . GLY A 1 97 ? 3.156 -1.939 4.693 1.00 96.12 97 GLY A C 1
ATOM 707 O O . GLY A 1 97 ? 2.220 -2.037 3.906 1.00 96.12 97 GLY A O 1
ATOM 708 N N . LEU A 1 98 ? 4.002 -0.912 4.697 1.00 97.12 98 LEU A N 1
ATOM 709 C CA . LEU A 1 98 ? 3.914 0.243 3.817 1.00 97.12 98 LEU A CA 1
ATOM 710 C C . LEU A 1 98 ? 5.328 0.693 3.451 1.00 97.12 98 LEU A C 1
ATOM 712 O O . LEU A 1 98 ? 6.195 0.760 4.323 1.00 97.12 98 LEU A O 1
ATOM 716 N N . TYR A 1 99 ? 5.552 1.016 2.180 1.00 96.44 99 TYR A N 1
ATOM 717 C CA . TYR A 1 99 ? 6.766 1.686 1.723 1.00 96.44 99 TYR A CA 1
ATOM 718 C C . TYR A 1 99 ? 6.409 3.012 1.052 1.00 96.44 99 TYR A C 1
ATOM 720 O O . TYR A 1 99 ? 5.628 3.032 0.101 1.00 96.44 99 TYR A O 1
ATOM 728 N N . ASN A 1 100 ? 6.976 4.100 1.575 1.00 96.50 100 ASN A N 1
ATOM 729 C CA . ASN A 1 100 ? 6.766 5.457 1.088 1.00 96.50 100 ASN A CA 1
ATOM 730 C C . ASN A 1 100 ? 7.991 5.940 0.300 1.00 96.50 100 ASN A C 1
ATOM 732 O O . ASN A 1 100 ? 9.052 6.151 0.885 1.00 96.50 100 ASN A O 1
ATOM 736 N N . ASP A 1 101 ? 7.821 6.140 -1.003 1.00 95.50 101 ASP A N 1
ATOM 737 C CA . ASP A 1 101 ? 8.813 6.696 -1.918 1.00 95.50 101 ASP A CA 1
ATOM 738 C C . ASP A 1 101 ? 8.413 8.132 -2.290 1.00 95.50 101 ASP A C 1
ATOM 740 O O . ASP A 1 101 ? 7.718 8.389 -3.270 1.00 95.50 101 ASP A O 1
ATOM 744 N N . SER A 1 102 ? 8.803 9.095 -1.456 1.00 96.50 102 SER A N 1
ATOM 745 C CA . SER A 1 102 ? 8.566 10.526 -1.713 1.00 96.50 102 SER A CA 1
ATOM 746 C C . SER A 1 102 ? 7.085 10.950 -1.785 1.00 96.50 102 SER A C 1
ATOM 748 O O . SER A 1 102 ? 6.750 11.906 -2.477 1.00 96.50 102 SER A O 1
ATOM 750 N N . SER A 1 103 ? 6.184 10.265 -1.074 1.00 97.56 103 SER A N 1
ATOM 751 C CA . SER A 1 103 ? 4.778 10.680 -0.915 1.00 97.56 103 SER A CA 1
ATOM 752 C C . SER A 1 103 ? 4.554 11.423 0.406 1.00 97.56 103 SER A C 1
ATOM 754 O O . SER A 1 103 ? 5.259 11.189 1.396 1.00 97.56 103 SER A O 1
ATOM 756 N N . LEU A 1 104 ? 3.534 12.283 0.443 1.00 98.12 104 LEU A N 1
ATOM 757 C CA . LEU A 1 104 ? 3.020 12.869 1.679 1.00 98.12 104 LEU A CA 1
ATOM 758 C C . LEU A 1 104 ? 1.983 11.916 2.274 1.00 98.12 104 LEU A C 1
ATOM 760 O O . LEU A 1 104 ? 0.941 11.681 1.665 1.00 98.12 104 LEU A O 1
ATOM 764 N N . VAL A 1 105 ? 2.279 11.353 3.447 1.00 97.94 105 VAL A N 1
ATOM 765 C CA . VAL A 1 105 ? 1.450 10.307 4.059 1.00 97.94 105 VAL A CA 1
ATOM 766 C C . VAL A 1 105 ? 1.038 10.706 5.469 1.00 97.94 105 VAL A C 1
ATOM 768 O O . VAL A 1 105 ? 1.887 10.870 6.346 1.00 97.94 105 VAL A O 1
ATOM 771 N N . THR A 1 106 ? -0.269 10.778 5.699 1.00 98.50 106 THR A N 1
ATOM 772 C CA . THR A 1 106 ? -0.868 10.910 7.027 1.00 98.50 106 THR A CA 1
ATOM 773 C C . THR A 1 106 ? -1.449 9.569 7.445 1.00 98.50 106 THR A C 1
ATOM 775 O O . THR A 1 106 ? -2.217 8.950 6.711 1.00 98.50 106 THR A O 1
ATOM 778 N N . ILE A 1 107 ? -1.089 9.108 8.642 1.00 98.25 107 ILE A N 1
ATOM 779 C CA . ILE A 1 107 ? -1.577 7.843 9.191 1.00 98.25 107 ILE A CA 1
ATOM 780 C C . ILE A 1 107 ? -2.151 8.099 10.577 1.00 98.25 107 ILE A C 1
ATOM 782 O O . ILE A 1 107 ? -1.435 8.524 11.483 1.00 98.25 107 ILE A O 1
ATOM 786 N N . THR A 1 108 ? -3.432 7.799 10.763 1.00 98.50 108 THR A N 1
ATOM 787 C CA . THR A 1 108 ? -4.113 7.925 12.054 1.00 98.50 108 THR A CA 1
ATOM 788 C C . THR A 1 108 ? -4.845 6.637 12.403 1.00 98.50 108 THR A C 1
ATOM 790 O O . THR A 1 108 ? -5.364 5.929 11.537 1.00 98.50 108 THR A O 1
ATOM 793 N N . GLN A 1 109 ? -4.842 6.292 13.695 1.00 98.44 109 GLN A N 1
ATOM 794 C CA . GLN A 1 109 ? -5.603 5.161 14.251 1.00 98.44 109 GLN A CA 1
ATOM 795 C C . GLN A 1 109 ? -5.427 3.850 13.458 1.00 98.44 109 GLN A C 1
ATOM 797 O O . GLN A 1 109 ? -6.365 3.082 13.277 1.00 98.44 109 GLN A O 1
ATOM 802 N N . THR A 1 110 ? -4.219 3.610 12.950 1.00 98.50 110 THR A N 1
ATOM 803 C CA . THR A 1 110 ? -3.899 2.498 12.050 1.00 98.50 110 THR A CA 1
ATOM 804 C C . THR A 1 110 ? -2.848 1.609 12.697 1.00 98.50 110 THR A C 1
ATOM 806 O O . THR A 1 110 ? -1.925 2.103 13.345 1.00 98.50 110 THR A O 1
ATOM 809 N N . SER A 1 111 ? -2.979 0.295 12.521 1.00 98.31 111 SER A N 1
ATOM 810 C CA . SER A 1 111 ? -2.090 -0.695 13.140 1.00 98.31 111 SER A CA 1
ATOM 811 C C . SER A 1 111 ? -1.188 -1.383 12.118 1.00 98.31 111 SER A C 1
ATOM 813 O O . SER A 1 111 ? -1.649 -1.797 11.056 1.00 98.31 111 SER A O 1
ATOM 815 N N . PHE A 1 112 ? 0.084 -1.580 12.476 1.00 98.19 112 PHE A N 1
ATOM 816 C CA . PHE A 1 112 ? 1.048 -2.389 11.725 1.00 98.19 112 PHE A CA 1
ATOM 817 C C . PHE A 1 112 ? 1.493 -3.577 12.582 1.00 98.19 112 PHE A C 1
ATOM 819 O O . PHE A 1 112 ? 2.190 -3.399 13.576 1.00 98.19 112 PHE A O 1
ATOM 826 N N . ILE A 1 113 ? 1.088 -4.792 12.208 1.00 98.38 113 ILE A N 1
ATOM 827 C CA . ILE A 1 113 ? 1.231 -5.993 13.043 1.00 98.38 113 ILE A CA 1
ATOM 828 C C . ILE A 1 113 ? 1.999 -7.075 12.281 1.00 98.38 113 ILE A C 1
ATOM 830 O O . ILE A 1 113 ? 1.541 -7.566 11.252 1.00 98.38 113 ILE A O 1
ATOM 834 N N . SER A 1 114 ? 3.160 -7.482 12.794 1.00 97.00 114 SER A N 1
ATOM 835 C CA . SER A 1 114 ? 3.931 -8.616 12.252 1.00 97.00 114 SER A CA 1
ATOM 836 C C . SER A 1 114 ? 4.236 -8.516 10.747 1.00 97.00 114 SER A C 1
ATOM 838 O O . SER A 1 114 ? 4.244 -9.525 10.049 1.00 97.00 114 SER A O 1
ATOM 840 N N . ASN A 1 115 ? 4.458 -7.305 10.230 1.00 96.62 115 ASN A N 1
ATOM 841 C CA . ASN A 1 115 ? 4.934 -7.113 8.860 1.00 96.62 115 ASN A CA 1
ATOM 842 C C . ASN A 1 115 ? 6.465 -7.192 8.854 1.00 96.62 115 ASN A C 1
ATOM 844 O O . ASN A 1 115 ? 7.103 -6.589 9.716 1.00 96.62 115 ASN A O 1
ATOM 848 N N . GLY A 1 116 ? 7.059 -7.890 7.890 1.00 94.25 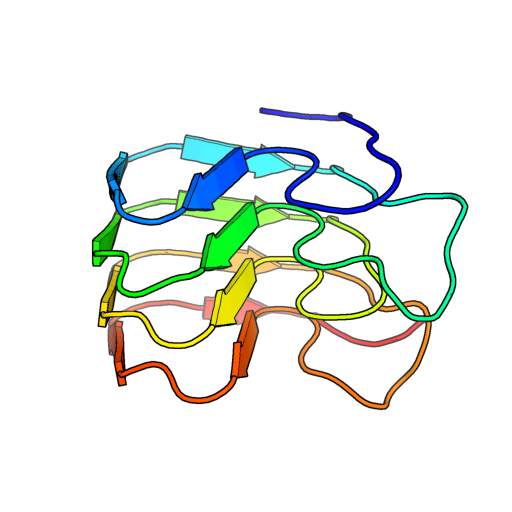116 GLY A N 1
ATOM 849 C CA . GLY A 1 116 ? 8.511 -8.074 7.861 1.00 94.25 116 GLY A CA 1
ATOM 850 C C . GLY A 1 116 ? 9.019 -8.717 6.580 1.00 94.25 116 GLY A C 1
ATOM 851 O O . GLY A 1 116 ? 8.276 -8.892 5.620 1.00 94.25 116 GLY A O 1
ATOM 852 N N . CYS A 1 117 ? 10.300 -9.057 6.555 1.00 90.06 117 CYS A N 1
ATOM 853 C CA . CYS A 1 117 ? 10.854 -9.953 5.543 1.00 90.06 117 CYS A CA 1
ATOM 854 C C . CYS A 1 117 ? 10.657 -11.408 5.995 1.00 90.06 117 CYS A C 1
ATOM 856 O O . CYS A 1 117 ? 10.575 -11.658 7.201 1.00 90.06 117 CYS A O 1
ATOM 858 N N . LYS A 1 118 ? 10.562 -12.342 5.043 1.00 76.69 118 LYS A N 1
ATOM 859 C CA . LYS A 1 118 ? 10.765 -13.768 5.342 1.00 76.69 118 LYS A CA 1
ATOM 860 C C . LYS A 1 118 ? 12.216 -14.064 5.704 1.00 76.69 118 LYS A C 1
ATOM 862 O O . LYS A 1 118 ? 13.103 -13.349 5.185 1.00 76.69 118 LYS A O 1
#